Protein AF-A0AAW5UD31-F1 (afdb_monomer)

Secondary structure (DSSP, 8-state):
---TTGGGS-TT---HHHHHHHHHHHHHHHHSS--HHHHHHHHHHHHHTT-TT--HHHHHHHTSTTTTT-HHHHHHHHHHHTTT----THHHHHHHHHHHHHHHHHHHS--

Structure (mmCIF, N/CA/C/O backbone):
data_AF-A0AAW5UD31-F1
#
_entry.id   AF-A0AAW5UD31-F1
#
loop_
_atom_site.group_PDB
_atom_site.id
_atom_site.type_symbol
_atom_site.label_atom_id
_atom_site.label_alt_id
_atom_site.label_comp_id
_atom_site.label_asym_id
_atom_site.label_entity_id
_atom_site.label_seq_id
_atom_site.pdbx_PDB_ins_code
_atom_site.Cartn_x
_atom_site.Cartn_y
_atom_site.Cartn_z
_atom_site.occupancy
_atom_site.B_iso_or_equiv
_atom_site.auth_seq_id
_atom_site.auth_comp_id
_atom_site.auth_asym_id
_atom_site.auth_atom_id
_atom_site.pdbx_PDB_model_num
ATOM 1 N N . MET A 1 1 ? 8.870 -4.227 -30.971 1.00 62.03 1 MET A N 1
ATOM 2 C CA . MET A 1 1 ? 9.940 -4.386 -29.961 1.00 62.03 1 MET A CA 1
ATOM 3 C C . MET A 1 1 ? 9.373 -4.022 -28.599 1.00 62.03 1 MET A C 1
ATOM 5 O O . MET A 1 1 ? 8.670 -3.024 -28.520 1.00 62.03 1 MET A O 1
ATOM 9 N N . GLN A 1 2 ? 9.598 -4.846 -27.576 1.00 65.38 2 GLN A N 1
ATOM 10 C CA . GLN A 1 2 ? 9.230 -4.546 -26.186 1.00 65.38 2 GLN A CA 1
ATOM 11 C C . GLN A 1 2 ? 10.466 -3.946 -25.503 1.00 65.38 2 GLN A C 1
ATOM 13 O O . GLN A 1 2 ? 11.565 -4.452 -25.723 1.00 65.38 2 GLN A O 1
ATOM 18 N N . ASP A 1 3 ? 10.309 -2.856 -24.751 1.00 81.56 3 ASP A N 1
ATOM 19 C CA . ASP A 1 3 ? 11.429 -2.225 -24.045 1.00 81.56 3 ASP A CA 1
ATOM 20 C C . ASP A 1 3 ? 11.835 -3.003 -22.780 1.00 81.56 3 ASP A C 1
ATOM 22 O O . ASP A 1 3 ? 11.115 -3.879 -22.287 1.00 81.56 3 ASP A O 1
ATOM 26 N N . ASP A 1 4 ? 13.015 -2.667 -22.259 1.00 76.25 4 ASP A N 1
ATOM 27 C CA . ASP A 1 4 ? 13.650 -3.320 -21.114 1.00 76.25 4 ASP A CA 1
ATOM 28 C C . ASP A 1 4 ? 12.800 -3.319 -19.836 1.00 76.25 4 ASP A C 1
ATOM 30 O O . ASP A 1 4 ? 12.977 -4.185 -18.976 1.00 76.25 4 ASP A O 1
ATOM 34 N N . HIS A 1 5 ? 11.876 -2.365 -19.716 1.00 76.12 5 HIS A N 1
ATOM 35 C CA . HIS A 1 5 ? 10.945 -2.274 -18.604 1.00 76.12 5 HIS A CA 1
ATOM 36 C C . HIS A 1 5 ? 9.768 -3.236 -18.806 1.00 76.12 5 HIS A C 1
ATOM 38 O O . HIS A 1 5 ? 9.488 -4.054 -17.933 1.00 76.12 5 HIS A O 1
ATOM 44 N N . ARG A 1 6 ? 9.126 -3.210 -19.978 1.00 75.31 6 ARG A N 1
ATOM 45 C CA . ARG A 1 6 ? 7.926 -4.012 -20.275 1.00 75.31 6 ARG A CA 1
ATOM 46 C C . ARG A 1 6 ? 8.186 -5.509 -20.432 1.00 75.31 6 ARG A C 1
ATOM 48 O O . ARG A 1 6 ? 7.265 -6.289 -20.223 1.00 75.31 6 ARG A O 1
ATOM 55 N N . ARG A 1 7 ? 9.409 -5.930 -20.772 1.00 83.56 7 ARG A N 1
ATOM 56 C CA . ARG A 1 7 ? 9.771 -7.361 -20.899 1.00 83.56 7 ARG A CA 1
ATOM 57 C C . ARG A 1 7 ? 9.714 -8.154 -19.585 1.00 83.56 7 ARG A C 1
ATOM 59 O O . ARG A 1 7 ? 9.865 -9.368 -19.615 1.00 83.56 7 ARG A O 1
ATOM 66 N N . ARG A 1 8 ? 9.559 -7.477 -18.440 1.00 82.25 8 ARG A N 1
ATOM 67 C CA . ARG A 1 8 ? 9.420 -8.122 -17.123 1.00 82.25 8 ARG A CA 1
ATOM 68 C C . ARG A 1 8 ? 8.077 -8.844 -16.956 1.00 82.25 8 ARG A C 1
ATOM 70 O O . ARG A 1 8 ? 7.986 -9.710 -16.099 1.00 82.25 8 ARG A O 1
ATOM 77 N N . TRP A 1 9 ? 7.085 -8.496 -17.775 1.00 83.88 9 TRP A N 1
ATOM 78 C CA . TRP A 1 9 ? 5.737 -9.057 -17.766 1.00 83.88 9 TRP A CA 1
ATOM 79 C C . TRP A 1 9 ? 5.500 -9.916 -19.006 1.00 83.88 9 TRP A C 1
ATOM 81 O O . TRP A 1 9 ? 5.912 -9.547 -20.114 1.00 83.88 9 TRP A O 1
AT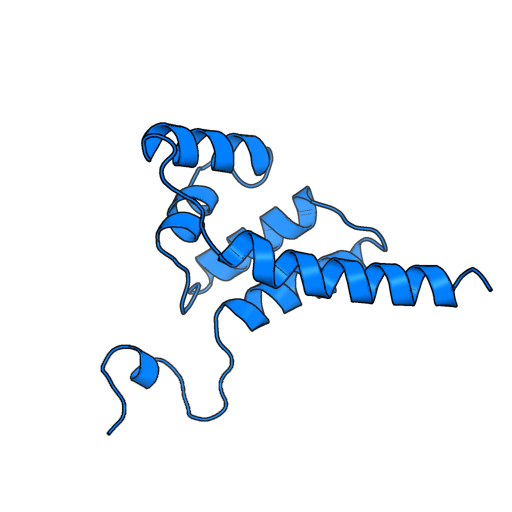OM 91 N N . GLN A 1 10 ? 4.792 -11.034 -18.844 1.00 83.38 10 GLN A N 1
ATOM 92 C CA . GLN A 1 10 ? 4.234 -11.741 -19.989 1.00 83.38 10 GLN A CA 1
ATOM 93 C C . GLN A 1 10 ? 3.109 -10.903 -20.603 1.00 83.38 10 GLN A C 1
ATOM 95 O O . GLN A 1 10 ? 2.491 -10.050 -19.962 1.00 83.38 10 GLN A O 1
ATOM 100 N N . ARG A 1 11 ? 2.840 -11.103 -21.896 1.00 78.56 11 ARG A N 1
ATOM 101 C CA . ARG A 1 11 ? 1.720 -10.408 -22.540 1.00 78.56 11 ARG A CA 1
ATOM 102 C C . ARG A 1 11 ? 0.412 -10.863 -21.900 1.00 78.56 11 ARG A C 1
ATOM 104 O O . ARG A 1 11 ? 0.079 -12.037 -21.989 1.00 78.56 11 ARG A O 1
ATOM 111 N N . GLY A 1 12 ? -0.332 -9.911 -21.343 1.00 78.62 12 GLY A N 1
ATOM 112 C CA . GLY A 1 12 ? -1.578 -10.176 -20.623 1.00 78.62 12 GLY A CA 1
ATOM 113 C C . GLY A 1 12 ? -1.428 -10.135 -19.103 1.00 78.62 12 GLY A C 1
ATOM 114 O O . GLY A 1 12 ? -2.450 -10.099 -18.425 1.00 78.62 12 GLY A O 1
ATOM 115 N N . ASP A 1 13 ? -0.200 -10.075 -18.577 1.00 79.25 13 ASP A N 1
ATOM 116 C CA . ASP A 1 13 ? 0.009 -9.852 -17.149 1.00 79.25 13 ASP A CA 1
ATOM 117 C C . ASP A 1 13 ? -0.358 -8.416 -16.766 1.00 79.25 13 ASP A C 1
ATOM 119 O O . ASP A 1 13 ? -0.146 -7.456 -17.519 1.00 79.25 13 ASP A O 1
ATOM 123 N N . TRP A 1 14 ? -0.882 -8.283 -15.555 1.00 78.56 14 TRP A N 1
ATOM 124 C CA . TRP A 1 14 ? -1.196 -7.005 -14.936 1.00 78.56 14 TRP A CA 1
ATOM 125 C C . TRP A 1 14 ? 0.042 -6.410 -14.242 1.00 78.56 14 TRP A C 1
ATOM 127 O O . TRP A 1 14 ? 1.025 -7.105 -13.983 1.00 78.56 14 TRP A O 1
ATOM 137 N N . THR A 1 15 ? 0.013 -5.105 -13.961 1.00 83.81 15 THR A N 1
ATOM 138 C CA . THR A 1 15 ? 1.098 -4.376 -13.279 1.00 83.81 15 THR A CA 1
ATOM 139 C C . THR A 1 15 ? 0.783 -4.144 -11.798 1.00 83.81 15 THR A C 1
ATOM 141 O O . THR A 1 15 ? -0.282 -4.522 -11.304 1.00 83.81 15 THR A O 1
ATOM 144 N N . ASP A 1 16 ? 1.696 -3.468 -11.096 1.00 83.12 16 ASP A N 1
ATOM 145 C CA . ASP A 1 16 ? 1.577 -3.089 -9.685 1.00 83.12 16 ASP A CA 1
ATOM 146 C C . ASP A 1 16 ? 0.254 -2.387 -9.344 1.00 83.12 16 ASP A C 1
ATOM 148 O O . ASP A 1 16 ? -0.274 -2.567 -8.246 1.00 83.12 16 ASP A O 1
ATOM 152 N N . 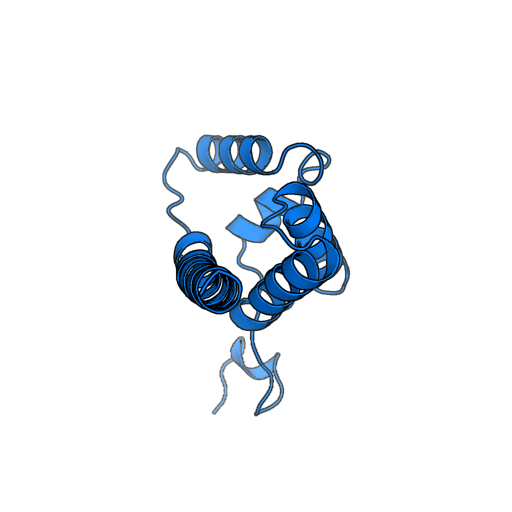ASP A 1 17 ? -0.324 -1.642 -10.290 1.00 80.94 17 ASP A N 1
ATOM 153 C CA . ASP A 1 17 ? -1.620 -0.994 -10.099 1.00 80.94 17 ASP A CA 1
ATOM 154 C C . ASP A 1 17 ? -2.756 -1.976 -9.788 1.00 80.94 17 ASP A C 1
ATOM 156 O O . ASP A 1 17 ? -3.596 -1.700 -8.926 1.00 80.94 17 ASP A O 1
ATOM 160 N N . THR A 1 18 ? -2.777 -3.121 -10.475 1.00 84.06 18 THR A N 1
ATOM 161 C CA . THR A 1 18 ? -3.807 -4.151 -10.279 1.00 84.06 18 THR A CA 1
ATOM 162 C C . THR A 1 18 ? -3.515 -4.976 -9.036 1.00 84.06 18 THR A C 1
ATOM 164 O O . THR A 1 18 ? -4.426 -5.204 -8.245 1.00 84.06 18 THR A O 1
ATOM 167 N N . ASP A 1 19 ? -2.256 -5.345 -8.799 1.00 87.50 19 ASP A N 1
ATOM 168 C CA . ASP A 1 19 ? -1.871 -6.103 -7.605 1.00 87.50 19 ASP A CA 1
ATOM 169 C C . ASP A 1 19 ? -2.202 -5.348 -6.310 1.00 87.50 19 ASP A C 1
ATOM 171 O O . ASP A 1 19 ? -2.783 -5.905 -5.373 1.00 87.50 19 ASP A O 1
ATOM 175 N N . MET A 1 20 ? -1.893 -4.048 -6.257 1.00 86.38 20 MET A N 1
ATOM 176 C CA . MET A 1 20 ? -2.251 -3.230 -5.101 1.00 86.38 20 MET A CA 1
ATOM 177 C C . MET A 1 20 ? -3.767 -3.023 -5.004 1.00 86.38 20 MET A C 1
ATOM 179 O O . MET A 1 20 ? -4.309 -2.981 -3.903 1.00 86.38 20 MET A O 1
ATOM 183 N N . MET A 1 21 ? -4.499 -2.962 -6.117 1.00 87.88 21 MET A N 1
ATOM 184 C CA . MET A 1 21 ? -5.962 -2.937 -6.057 1.00 87.88 21 MET A CA 1
ATOM 185 C C . MET A 1 21 ? -6.538 -4.238 -5.474 1.00 87.88 21 MET A C 1
ATOM 187 O O . MET A 1 21 ? -7.435 -4.170 -4.632 1.00 87.88 21 MET A O 1
ATOM 191 N N . LEU A 1 22 ? -6.006 -5.401 -5.862 1.00 89.62 22 LEU A N 1
ATOM 192 C CA . LEU A 1 22 ? -6.401 -6.699 -5.306 1.00 89.62 22 LEU A CA 1
ATOM 193 C C . LEU A 1 22 ? -6.132 -6.765 -3.800 1.00 89.62 22 LEU A C 1
ATOM 195 O O . LEU A 1 22 ? -7.021 -7.144 -3.047 1.00 89.62 22 LEU A O 1
ATOM 199 N N . CYS A 1 23 ? -4.982 -6.269 -3.336 1.00 91.25 23 CYS A N 1
ATOM 200 C CA . CYS A 1 23 ? -4.694 -6.175 -1.902 1.00 91.25 23 CYS A CA 1
ATOM 201 C C . CYS A 1 23 ? -5.755 -5.365 -1.131 1.00 91.25 23 CYS A C 1
ATOM 203 O O . CYS A 1 23 ? -6.112 -5.723 -0.007 1.00 91.25 23 CYS A O 1
ATOM 205 N N . ILE A 1 24 ? -6.269 -4.275 -1.717 1.00 87.94 24 ILE A N 1
ATOM 206 C CA . ILE A 1 24 ? -7.318 -3.461 -1.086 1.00 87.94 24 ILE A CA 1
ATOM 207 C C . ILE A 1 24 ? -8.665 -4.189 -1.098 1.00 87.94 24 ILE A C 1
ATOM 209 O O . ILE A 1 24 ? -9.367 -4.186 -0.087 1.00 87.94 24 ILE A O 1
ATOM 213 N N . LEU A 1 25 ? -9.028 -4.814 -2.221 1.00 88.62 25 LEU A N 1
ATOM 214 C CA . LEU A 1 25 ? -10.270 -5.579 -2.341 1.00 88.62 25 LEU A CA 1
ATOM 215 C C . LEU A 1 25 ? -10.291 -6.766 -1.375 1.00 88.62 25 LEU A C 1
ATOM 217 O O . LEU A 1 25 ? -11.278 -6.941 -0.666 1.00 88.62 25 LEU A O 1
ATOM 221 N N . ASP A 1 26 ? -9.198 -7.519 -1.283 1.00 90.75 26 ASP A N 1
ATOM 222 C CA . ASP A 1 26 ? -9.080 -8.646 -0.358 1.00 90.75 26 ASP A CA 1
ATOM 223 C C . ASP A 1 26 ? -9.205 -8.193 1.099 1.00 90.75 26 ASP A C 1
ATOM 225 O O . ASP A 1 26 ? -9.848 -8.864 1.909 1.00 90.75 26 ASP A O 1
ATOM 229 N N . SER A 1 27 ? -8.630 -7.034 1.437 1.00 92.62 27 SER A N 1
ATOM 230 C CA . SER A 1 27 ? -8.803 -6.426 2.758 1.00 92.62 27 SER A CA 1
ATOM 231 C C . SER A 1 27 ? -10.260 -6.068 3.024 1.00 92.62 27 SER A C 1
ATOM 233 O O . SER A 1 27 ? -10.808 -6.411 4.068 1.00 92.62 27 SER A O 1
ATOM 235 N N . PHE A 1 28 ? -10.925 -5.433 2.059 1.00 88.56 28 PHE A N 1
ATOM 236 C CA . PHE A 1 28 ? -12.324 -5.051 2.195 1.00 88.56 28 PHE A CA 1
ATOM 237 C C . PHE A 1 28 ? -13.240 -6.270 2.359 1.00 88.56 28 PHE A C 1
ATOM 239 O O . PHE A 1 28 ? -14.101 -6.269 3.236 1.00 88.56 28 PHE A O 1
ATOM 246 N N . VAL A 1 29 ? -13.030 -7.329 1.573 1.00 90.12 29 VAL A N 1
ATOM 247 C CA . VAL A 1 29 ? -13.776 -8.591 1.692 1.00 90.12 29 VAL A CA 1
ATOM 248 C C . VAL A 1 29 ? -13.539 -9.238 3.058 1.00 90.12 29 VAL A C 1
ATOM 250 O O . VAL A 1 29 ? -14.494 -9.688 3.690 1.00 90.12 29 VAL A O 1
ATOM 253 N N . ALA A 1 30 ? -12.299 -9.251 3.551 1.00 92.88 30 ALA A N 1
ATOM 254 C CA . ALA A 1 30 ? -11.969 -9.847 4.844 1.00 92.88 30 ALA A CA 1
ATOM 255 C C . ALA A 1 30 ? -12.494 -9.033 6.041 1.00 92.88 30 ALA A C 1
ATOM 257 O O . ALA A 1 30 ? -12.972 -9.606 7.018 1.00 92.88 30 ALA A O 1
ATOM 258 N N . CYS A 1 31 ? -12.407 -7.704 5.981 1.00 89.69 31 CYS A N 1
ATOM 259 C CA . CYS A 1 31 ? -12.722 -6.816 7.100 1.00 89.69 31 CYS A CA 1
ATOM 260 C C . CYS A 1 31 ? -14.152 -6.258 7.066 1.00 89.69 31 CYS A C 1
ATOM 262 O O . CYS A 1 31 ? -14.592 -5.694 8.068 1.00 89.69 31 CYS A O 1
ATOM 264 N N . GLN A 1 32 ? -14.856 -6.366 5.932 1.00 88.81 32 GLN A N 1
ATOM 265 C CA . GLN A 1 32 ? -16.181 -5.770 5.677 1.00 88.81 32 GLN A CA 1
ATOM 266 C C . GLN A 1 32 ? -16.226 -4.245 5.905 1.00 88.81 32 GLN A C 1
ATOM 268 O O . GLN A 1 32 ? -17.271 -3.650 6.160 1.00 88.81 32 GLN A O 1
ATOM 273 N N . LYS A 1 33 ? -15.060 -3.598 5.835 1.00 83.81 33 LYS A N 1
ATOM 274 C CA . LYS A 1 33 ? -14.841 -2.159 6.003 1.00 83.81 33 LYS A CA 1
ATOM 275 C C . LYS A 1 33 ? -13.508 -1.783 5.365 1.00 83.81 33 LYS A C 1
ATOM 277 O O . LYS A 1 33 ? -12.679 -2.645 5.083 1.00 83.81 33 LYS A O 1
ATOM 282 N N . VAL A 1 34 ? -13.267 -0.487 5.201 1.00 83.12 34 VAL A N 1
ATOM 283 C CA . VAL A 1 34 ? -11.934 0.008 4.837 1.00 83.12 34 VAL A CA 1
ATOM 284 C C . VAL A 1 34 ? -11.037 -0.036 6.077 1.00 83.12 34 VAL A C 1
ATOM 286 O O . VAL A 1 34 ? -11.155 0.814 6.959 1.00 83.12 34 VAL A O 1
ATOM 289 N N . ASP A 1 35 ? -10.154 -1.034 6.153 1.00 88.00 35 ASP A N 1
ATOM 290 C CA . ASP A 1 35 ? -9.168 -1.182 7.229 1.00 88.00 35 ASP A CA 1
ATOM 291 C C . ASP A 1 35 ? -7.757 -0.841 6.728 1.00 88.00 35 ASP A C 1
ATOM 293 O O . ASP A 1 35 ? -7.093 -1.619 6.047 1.00 88.00 35 ASP A O 1
ATOM 297 N N . ILE A 1 36 ? -7.289 0.362 7.063 1.00 86.12 36 ILE A N 1
ATOM 298 C CA . ILE A 1 36 ? -6.018 0.903 6.558 1.00 86.12 36 ILE A CA 1
ATOM 299 C C . ILE A 1 36 ? -4.818 0.061 7.018 1.00 86.12 36 ILE A C 1
ATOM 301 O O . ILE A 1 36 ? -3.836 -0.057 6.283 1.00 86.12 36 ILE A O 1
ATOM 305 N N . LEU A 1 37 ? -4.875 -0.515 8.222 1.00 90.12 37 LEU A N 1
ATOM 306 C CA . LEU A 1 37 ? -3.767 -1.296 8.770 1.00 90.12 37 LEU A CA 1
ATOM 307 C C . LEU A 1 37 ? -3.690 -2.672 8.107 1.00 90.12 37 LEU A C 1
ATOM 309 O O . LEU A 1 37 ? -2.595 -3.162 7.829 1.00 90.12 37 LEU A O 1
ATOM 313 N N . ASP A 1 38 ? -4.844 -3.275 7.815 1.00 93.62 38 ASP A N 1
ATOM 314 C CA . ASP A 1 38 ? -4.911 -4.524 7.058 1.00 93.62 38 ASP A CA 1
ATOM 315 C C . ASP A 1 38 ? -4.418 -4.347 5.614 1.00 93.62 38 ASP A C 1
ATOM 317 O O . ASP A 1 38 ? -3.553 -5.101 5.164 1.00 93.62 38 ASP A O 1
ATOM 321 N N . ILE A 1 39 ? -4.856 -3.278 4.938 1.00 90.31 39 ILE A N 1
ATOM 322 C CA . ILE A 1 39 ? -4.370 -2.898 3.602 1.00 90.31 39 ILE A CA 1
ATOM 323 C C . ILE A 1 39 ? -2.846 -2.714 3.606 1.00 90.31 39 ILE A C 1
ATOM 325 O O . ILE A 1 39 ? -2.151 -3.270 2.756 1.00 90.31 39 ILE A O 1
ATOM 329 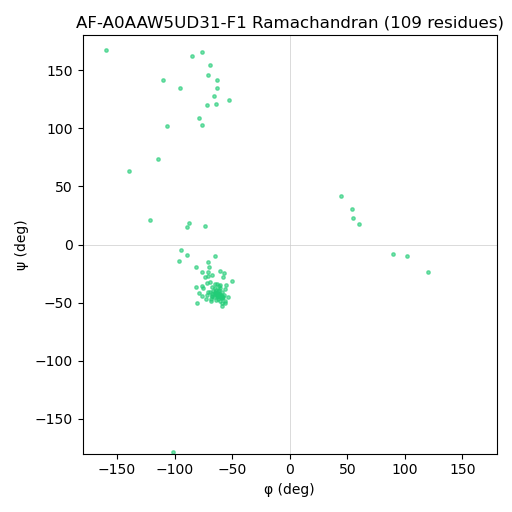N N . ALA A 1 40 ? -2.301 -1.970 4.576 1.00 89.38 40 ALA A N 1
ATOM 330 C CA . ALA A 1 40 ? -0.859 -1.746 4.678 1.00 89.38 40 ALA A CA 1
ATOM 331 C C . ALA A 1 40 ? -0.080 -3.058 4.871 1.00 89.38 40 ALA A C 1
ATOM 333 O O . ALA A 1 40 ? 0.995 -3.236 4.298 1.00 89.38 40 ALA A O 1
ATOM 334 N N . ARG A 1 41 ? -0.615 -4.010 5.642 1.00 95.38 41 ARG A N 1
ATOM 335 C CA . ARG A 1 41 ? 0.014 -5.326 5.809 1.00 95.38 41 ARG A CA 1
ATOM 336 C C . ARG A 1 41 ? 0.064 -6.099 4.498 1.00 95.38 41 ARG A C 1
ATOM 338 O O . ARG A 1 41 ? 1.141 -6.552 4.123 1.00 95.38 41 ARG A O 1
ATOM 345 N N . ARG A 1 42 ? -1.054 -6.159 3.772 1.00 95.44 42 ARG A N 1
ATOM 346 C CA . ARG A 1 42 ? -1.149 -6.846 2.474 1.00 95.44 42 ARG A CA 1
ATOM 347 C C . ARG A 1 42 ? -0.231 -6.229 1.427 1.00 95.44 42 ARG A C 1
ATOM 349 O O . ARG A 1 42 ? 0.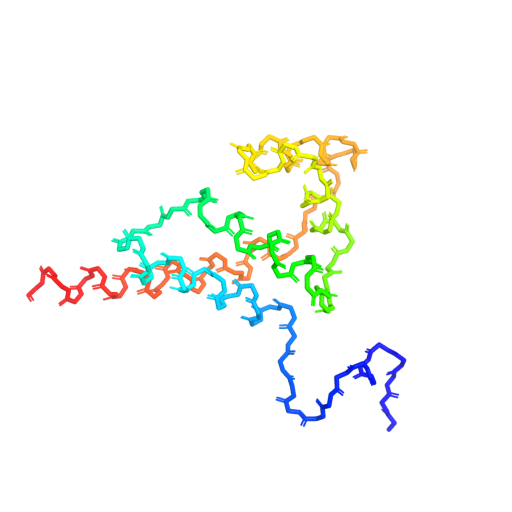450 -6.950 0.709 1.00 95.44 42 ARG A O 1
ATOM 356 N N . PHE A 1 43 ? -0.120 -4.901 1.395 1.00 92.31 43 PHE A N 1
ATOM 357 C CA . PHE A 1 43 ? 0.863 -4.225 0.546 1.00 92.31 43 PHE A CA 1
ATOM 358 C C . PHE A 1 43 ? 2.300 -4.617 0.882 1.00 92.31 43 PHE A C 1
ATOM 360 O O . PHE A 1 43 ? 3.094 -4.876 -0.023 1.00 92.31 43 PHE A O 1
ATOM 367 N N . LYS A 1 44 ? 2.646 -4.675 2.175 1.00 93.06 44 LYS A N 1
ATOM 368 C CA . LYS A 1 44 ? 3.985 -5.098 2.594 1.00 93.06 44 LYS A CA 1
ATOM 369 C C . LYS A 1 44 ? 4.239 -6.558 2.221 1.00 93.06 44 LYS A C 1
ATOM 371 O O . LYS A 1 44 ? 5.316 -6.857 1.725 1.00 93.06 44 LYS A O 1
ATOM 376 N N . GLU A 1 45 ? 3.263 -7.442 2.400 1.00 95.31 45 GLU A N 1
ATOM 377 C CA . GLU A 1 45 ? 3.349 -8.848 1.984 1.00 95.31 45 GLU A CA 1
ATOM 378 C C . GLU A 1 45 ? 3.555 -8.983 0.470 1.00 95.31 45 GLU A C 1
ATOM 380 O O . GLU A 1 45 ? 4.491 -9.657 0.043 1.00 95.31 45 GLU A O 1
ATOM 385 N N . TRP A 1 46 ? 2.767 -8.280 -0.349 1.00 94.25 46 TRP A N 1
ATOM 386 C CA . TRP A 1 46 ? 2.952 -8.240 -1.803 1.00 94.25 46 TRP A CA 1
ATOM 387 C C . TRP A 1 46 ? 4.347 -7.733 -2.200 1.00 94.25 46 TRP A C 1
ATOM 389 O O . TRP A 1 46 ? 5.024 -8.354 -3.024 1.00 94.25 46 TRP A O 1
ATOM 399 N N . MET A 1 47 ? 4.822 -6.649 -1.574 1.00 93.44 47 MET A N 1
ATOM 400 C CA . MET A 1 47 ? 6.167 -6.119 -1.817 1.00 93.44 47 MET A CA 1
ATOM 401 C C . MET A 1 47 ? 7.247 -7.161 -1.492 1.00 93.44 47 MET A C 1
ATOM 403 O O . MET A 1 47 ? 8.182 -7.343 -2.272 1.00 93.44 47 MET A O 1
ATOM 407 N N . MET A 1 48 ? 7.123 -7.854 -0.356 1.00 93.06 48 MET A N 1
ATOM 408 C CA . MET A 1 48 ? 8.071 -8.891 0.066 1.00 93.06 48 MET A CA 1
ATOM 409 C C . MET A 1 48 ? 8.039 -10.124 -0.849 1.00 93.06 48 MET A C 1
ATOM 411 O O . MET A 1 48 ? 9.060 -10.789 -1.003 1.00 93.06 48 MET A O 1
ATOM 415 N N . ASN A 1 49 ? 6.909 -10.379 -1.511 1.00 92.25 49 ASN A N 1
ATOM 416 C CA . ASN A 1 49 ? 6.722 -11.463 -2.478 1.00 92.25 49 ASN A CA 1
ATOM 417 C C . ASN A 1 49 ? 7.112 -11.083 -3.921 1.00 92.25 49 ASN A C 1
ATOM 419 O O . ASN A 1 49 ? 6.721 -11.755 -4.872 1.00 92.25 49 ASN A O 1
ATOM 423 N N . GLY A 1 50 ? 7.902 -10.020 -4.100 1.00 86.62 50 GLY A N 1
ATOM 424 C CA . GLY A 1 50 ? 8.516 -9.650 -5.377 1.00 86.62 50 GLY A CA 1
ATOM 425 C C . GLY A 1 50 ? 8.118 -8.270 -5.890 1.00 86.62 50 GLY A C 1
ATOM 426 O O . GLY A 1 50 ? 8.893 -7.683 -6.648 1.00 86.62 50 GLY A O 1
ATOM 427 N N . GLY A 1 51 ? 6.964 -7.734 -5.463 1.00 85.50 51 GLY A N 1
ATOM 428 C CA . GLY A 1 51 ? 6.557 -6.339 -5.684 1.00 85.50 51 GLY A CA 1
ATOM 429 C C . GLY A 1 51 ? 6.799 -5.825 -7.106 1.00 85.50 51 GLY A C 1
ATOM 430 O O . GLY A 1 51 ? 7.359 -4.741 -7.292 1.00 85.50 51 GLY A O 1
ATOM 431 N N . MET A 1 52 ? 6.509 -6.634 -8.129 1.00 85.94 52 MET A N 1
ATOM 432 C CA . MET A 1 52 ? 6.960 -6.332 -9.484 1.00 85.94 52 MET A CA 1
ATOM 433 C C . MET A 1 52 ? 6.288 -5.055 -9.999 1.00 85.94 52 MET A C 1
ATOM 435 O O . MET A 1 52 ? 5.075 -4.921 -9.968 1.00 85.94 52 MET A O 1
ATOM 439 N N . GLY A 1 53 ? 7.091 -4.105 -10.483 1.00 84.38 53 GLY A N 1
ATOM 440 C CA . GLY A 1 53 ? 6.594 -2.801 -10.936 1.00 84.38 53 GLY A CA 1
ATOM 441 C C . GLY A 1 53 ? 6.547 -1.723 -9.856 1.00 84.38 53 GLY A C 1
ATOM 442 O O . GLY A 1 53 ? 6.416 -0.560 -10.216 1.00 84.38 53 GLY A O 1
ATOM 443 N N . ILE A 1 54 ? 6.781 -2.062 -8.579 1.00 84.56 54 ILE A N 1
ATOM 444 C CA . ILE A 1 54 ? 6.698 -1.096 -7.480 1.00 84.56 54 ILE A CA 1
ATOM 445 C C . ILE A 1 54 ? 7.545 0.159 -7.739 1.00 84.56 54 ILE A C 1
ATOM 447 O O . ILE A 1 54 ? 8.763 0.117 -7.951 1.00 84.56 54 ILE A O 1
ATOM 451 N N . GLY A 1 55 ? 6.885 1.315 -7.686 1.00 81.62 55 GLY A N 1
ATOM 452 C CA . GLY A 1 55 ? 7.555 2.604 -7.768 1.00 81.62 55 GLY A CA 1
ATOM 453 C C . GLY A 1 55 ? 8.516 2.822 -6.594 1.00 81.62 55 GLY A C 1
ATOM 454 O O . GLY A 1 55 ? 8.210 2.513 -5.443 1.00 81.62 55 GLY A O 1
ATOM 455 N N . ARG A 1 56 ? 9.674 3.441 -6.857 1.00 81.31 56 ARG A N 1
ATOM 456 C CA . ARG A 1 56 ? 10.727 3.655 -5.844 1.00 81.31 56 ARG A CA 1
ATOM 457 C C . ARG A 1 56 ? 10.243 4.399 -4.597 1.00 81.31 56 ARG A C 1
ATOM 459 O O . ARG A 1 56 ? 10.705 4.120 -3.497 1.00 81.31 56 ARG A O 1
ATOM 466 N N . HIS A 1 57 ? 9.313 5.339 -4.757 1.00 77.50 57 HIS A N 1
ATOM 467 C CA . HIS A 1 57 ? 8.735 6.052 -3.619 1.00 77.50 57 HIS A CA 1
ATOM 468 C C . HIS A 1 57 ? 7.871 5.129 -2.748 1.00 77.50 57 HIS A C 1
ATOM 470 O O . HIS A 1 57 ? 8.028 5.114 -1.531 1.00 77.50 57 HIS A O 1
ATOM 476 N N . THR A 1 58 ? 6.992 4.344 -3.374 1.00 80.81 58 THR A N 1
ATOM 477 C CA . THR A 1 58 ? 6.126 3.360 -2.712 1.00 80.81 58 THR A CA 1
ATOM 478 C C . THR A 1 58 ? 6.958 2.326 -1.958 1.00 80.81 58 THR A C 1
ATOM 480 O O . THR A 1 58 ? 6.726 2.102 -0.772 1.00 80.81 58 THR 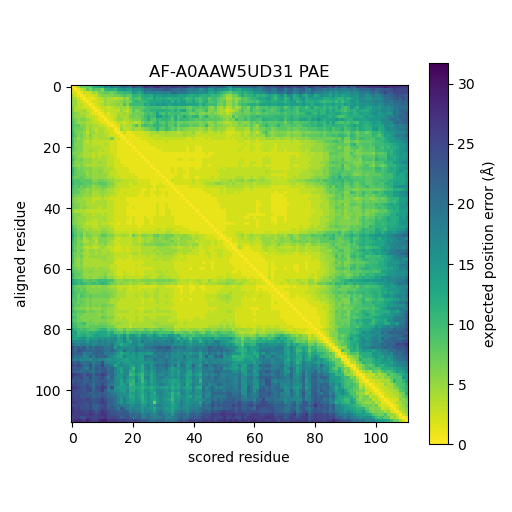A O 1
ATOM 483 N N . TYR A 1 59 ? 8.004 1.801 -2.604 1.00 86.19 59 TYR A N 1
ATOM 484 C CA . TYR A 1 59 ? 8.961 0.886 -1.984 1.00 86.19 59 TYR A CA 1
ATOM 485 C C . TYR A 1 59 ? 9.600 1.487 -0.728 1.00 86.19 59 TYR A C 1
ATOM 487 O O . TYR A 1 59 ? 9.575 0.872 0.331 1.00 86.19 59 TYR A O 1
ATOM 495 N N . ASN A 1 60 ? 10.118 2.718 -0.808 1.00 84.00 60 ASN A N 1
ATOM 496 C CA . ASN A 1 60 ? 10.771 3.364 0.334 1.00 84.00 60 ASN A CA 1
ATOM 497 C C . ASN A 1 60 ? 9.830 3.541 1.537 1.00 84.00 60 ASN A C 1
ATOM 499 O O . ASN A 1 60 ? 10.280 3.441 2.673 1.00 84.00 60 ASN A O 1
ATOM 503 N N . VAL A 1 61 ? 8.539 3.801 1.300 1.00 82.06 61 VAL A N 1
ATOM 504 C CA . VAL A 1 61 ? 7.533 3.904 2.371 1.00 82.06 61 VAL A CA 1
ATOM 505 C C . VAL A 1 61 ? 7.295 2.545 3.024 1.00 82.06 61 VAL A C 1
ATOM 507 O O . VAL A 1 61 ? 7.335 2.443 4.248 1.00 82.06 61 VAL A O 1
ATOM 510 N N . MET A 1 62 ? 7.083 1.502 2.220 1.00 88.62 62 MET A N 1
ATOM 511 C CA . MET A 1 62 ? 6.782 0.149 2.705 1.00 88.62 62 MET A CA 1
ATOM 512 C C . MET A 1 62 ? 7.989 -0.541 3.361 1.00 88.62 62 MET A C 1
ATOM 514 O O . MET A 1 62 ? 7.824 -1.384 4.249 1.00 88.62 62 MET A O 1
ATOM 518 N N . ALA A 1 63 ? 9.202 -0.155 2.957 1.00 89.81 63 ALA A N 1
ATOM 519 C CA . ALA A 1 63 ? 10.461 -0.650 3.504 1.00 89.81 63 ALA A CA 1
ATOM 520 C C . ALA A 1 63 ? 10.753 -0.147 4.929 1.00 89.81 63 ALA A C 1
ATOM 522 O O . ALA A 1 63 ? 11.601 -0.726 5.608 1.00 89.81 63 ALA A O 1
ATOM 523 N N . LEU A 1 64 ? 10.057 0.889 5.417 1.00 86.12 64 LEU A N 1
ATOM 524 C CA . LEU A 1 64 ? 10.176 1.299 6.816 1.00 86.12 64 LEU A CA 1
ATOM 525 C C . LEU A 1 64 ? 9.691 0.169 7.741 1.00 86.12 64 LEU A C 1
ATOM 527 O O . LEU A 1 64 ? 8.659 -0.471 7.501 1.00 86.12 64 LEU A O 1
ATOM 531 N N . GLY A 1 65 ? 10.459 -0.112 8.798 1.00 88.69 65 GLY A N 1
ATOM 532 C CA . GLY A 1 65 ? 10.186 -1.227 9.714 1.00 88.69 65 GLY A CA 1
ATOM 533 C C . GLY A 1 65 ? 8.794 -1.123 10.338 1.00 88.69 65 GLY A C 1
ATOM 534 O O . GLY A 1 65 ? 8.018 -2.075 10.329 1.00 88.69 65 GLY A O 1
ATOM 535 N N . ASP A 1 66 ? 8.453 0.090 10.744 1.00 89.00 66 ASP A N 1
ATOM 536 C CA . ASP A 1 66 ? 7.228 0.545 11.389 1.00 89.00 66 ASP A CA 1
ATOM 537 C C . ASP A 1 66 ? 6.120 0.979 10.407 1.00 89.00 66 ASP A C 1
ATOM 539 O O . ASP A 1 66 ? 5.116 1.563 10.816 1.00 89.00 66 ASP A O 1
ATOM 543 N N . TYR A 1 67 ? 6.243 0.629 9.120 1.00 86.69 67 TYR A N 1
ATOM 544 C CA . TYR A 1 67 ? 5.218 0.899 8.107 1.00 86.69 67 TYR A CA 1
ATOM 545 C C . TYR A 1 67 ? 3.857 0.265 8.427 1.00 86.69 67 TYR A C 1
ATOM 547 O O . TYR A 1 67 ? 2.846 0.955 8.390 1.00 86.69 67 TYR A O 1
ATOM 555 N N . THR A 1 68 ? 3.803 -1.031 8.744 1.00 90.50 68 THR A N 1
ATOM 556 C CA . THR A 1 68 ? 2.529 -1.740 8.962 1.00 90.50 68 THR A CA 1
ATOM 557 C C . THR A 1 68 ? 1.721 -1.217 10.152 1.00 90.50 68 THR A C 1
ATOM 559 O O . THR A 1 68 ? 0.514 -1.053 9.988 1.00 90.50 68 THR A O 1
ATOM 562 N N . PRO A 1 69 ? 2.316 -0.897 11.321 1.00 91.06 69 PRO A N 1
ATOM 563 C CA . PRO A 1 69 ? 1.563 -0.264 12.401 1.00 91.06 69 PRO A CA 1
ATOM 564 C C . PRO A 1 69 ? 1.298 1.231 12.166 1.00 91.06 69 PRO A C 1
ATOM 566 O O . PRO A 1 69 ? 0.359 1.762 12.749 1.00 91.06 69 PRO A O 1
ATOM 569 N N . ASN A 1 70 ? 2.100 1.929 11.347 1.00 86.12 70 ASN A N 1
ATOM 570 C CA . ASN A 1 70 ? 1.997 3.383 11.161 1.00 86.12 70 ASN A CA 1
ATOM 571 C C . ASN A 1 70 ? 2.190 3.824 9.691 1.00 86.12 70 ASN A C 1
ATOM 573 O O . ASN A 1 70 ? 3.109 4.599 9.392 1.00 86.12 70 ASN A O 1
ATOM 577 N N . PRO A 1 71 ? 1.315 3.413 8.755 1.00 80.94 71 PRO A N 1
ATOM 578 C CA . PRO A 1 71 ? 1.540 3.631 7.322 1.00 80.94 71 PRO A CA 1
ATOM 579 C C . PRO A 1 71 ? 1.547 5.116 6.932 1.00 80.94 71 PRO A C 1
ATOM 581 O O . PRO A 1 71 ? 2.321 5.538 6.073 1.00 80.94 71 PRO A O 1
ATOM 584 N N . GLN A 1 72 ? 0.737 5.935 7.609 1.00 79.12 72 GLN A N 1
ATOM 585 C CA . GLN A 1 72 ? 0.690 7.386 7.399 1.00 79.12 72 GLN A CA 1
ATOM 586 C C . GLN A 1 72 ? 1.985 8.074 7.848 1.00 79.12 72 GLN A C 1
ATOM 588 O O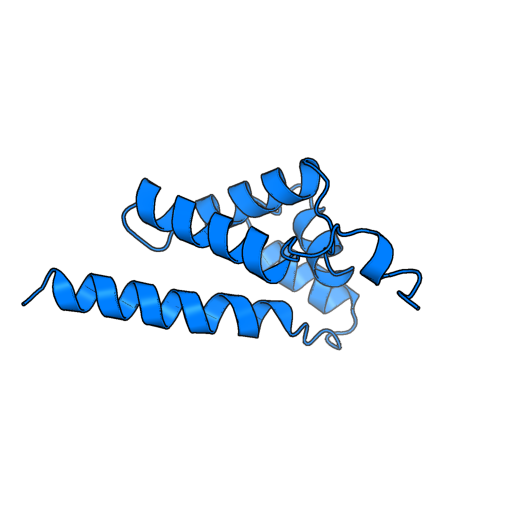 . GLN A 1 72 ? 2.536 8.894 7.116 1.00 79.12 72 GLN A O 1
ATOM 593 N N . LYS A 1 73 ? 2.512 7.700 9.021 1.00 74.69 73 LYS A N 1
ATOM 594 C CA . LYS A 1 73 ? 3.763 8.255 9.556 1.00 74.69 73 LYS A CA 1
ATOM 595 C C . LYS A 1 73 ? 4.958 7.855 8.694 1.00 74.69 73 LYS A C 1
ATOM 597 O O . LYS A 1 73 ? 5.817 8.684 8.410 1.00 74.69 73 LYS A O 1
ATOM 602 N N . ALA A 1 74 ? 4.984 6.610 8.224 1.00 73.69 74 ALA A N 1
ATOM 603 C CA . ALA A 1 74 ? 5.983 6.133 7.275 1.00 73.69 74 ALA A CA 1
ATOM 604 C C . ALA A 1 74 ? 5.968 6.954 5.970 1.00 73.69 74 ALA A C 1
ATOM 606 O O . ALA A 1 74 ? 7.014 7.419 5.512 1.00 73.69 74 ALA A O 1
ATOM 607 N N . ALA A 1 75 ? 4.780 7.215 5.412 1.00 74.38 75 ALA A N 1
ATOM 608 C CA . ALA A 1 75 ? 4.630 8.070 4.236 1.00 74.38 75 ALA A CA 1
ATOM 609 C C . ALA A 1 75 ? 5.113 9.507 4.495 1.00 74.38 75 ALA A C 1
ATOM 611 O O . ALA A 1 75 ? 5.825 10.080 3.669 1.00 74.38 75 ALA A O 1
ATOM 612 N N . GLU A 1 76 ? 4.783 10.073 5.657 1.00 73.56 76 GLU A N 1
ATOM 613 C CA . GLU A 1 76 ? 5.213 11.412 6.061 1.00 73.56 76 GLU A CA 1
ATOM 614 C C . GLU A 1 76 ? 6.742 11.524 6.183 1.00 73.56 76 GLU A C 1
ATOM 616 O O . GLU A 1 76 ? 7.328 12.499 5.704 1.00 73.56 76 GLU A O 1
ATOM 621 N N . ILE A 1 77 ? 7.399 10.527 6.788 1.00 75.31 77 ILE A N 1
ATOM 622 C CA . ILE A 1 77 ? 8.862 10.471 6.926 1.00 75.31 77 ILE A CA 1
ATOM 623 C C . ILE A 1 77 ? 9.520 10.495 5.545 1.00 75.31 77 ILE A C 1
ATOM 625 O O . ILE A 1 77 ? 10.354 11.365 5.281 1.00 75.31 77 ILE A O 1
ATOM 629 N N . ILE A 1 78 ? 9.110 9.603 4.638 1.00 77.06 78 ILE A N 1
ATOM 630 C CA . ILE A 1 78 ? 9.684 9.540 3.287 1.00 77.06 78 ILE A CA 1
ATOM 631 C C . ILE A 1 78 ? 9.402 10.824 2.500 1.00 77.06 78 ILE A C 1
ATOM 633 O O . ILE A 1 78 ? 10.293 11.339 1.821 1.00 77.06 78 ILE A O 1
ATOM 637 N N . TRP A 1 79 ? 8.208 11.402 2.637 1.00 72.94 79 TRP A N 1
ATOM 638 C CA . TRP A 1 79 ? 7.863 12.668 1.992 1.00 72.94 79 TRP A CA 1
ATOM 639 C C . TRP A 1 79 ? 8.741 13.830 2.480 1.00 72.94 79 TRP A C 1
ATOM 641 O O . TRP A 1 79 ? 9.264 14.606 1.670 1.00 72.94 79 TRP A O 1
ATOM 651 N N . LYS A 1 80 ? 8.970 13.927 3.797 1.00 72.56 80 LYS A N 1
ATOM 652 C CA . LYS A 1 80 ? 9.876 14.914 4.404 1.00 72.56 80 LYS A CA 1
ATOM 653 C C . LYS A 1 80 ? 11.319 14.713 3.934 1.00 72.56 80 LYS A C 1
ATOM 655 O O . LYS A 1 80 ? 11.961 15.688 3.538 1.00 72.56 80 LYS A O 1
ATOM 660 N N . MET A 1 81 ? 11.804 13.471 3.897 1.00 75.31 81 MET A N 1
ATOM 661 C CA . MET A 1 81 ? 13.137 13.130 3.379 1.00 75.31 81 MET A CA 1
ATOM 662 C C . MET A 1 81 ? 13.291 13.498 1.895 1.00 75.31 81 MET A C 1
ATOM 664 O O . MET A 1 81 ? 14.336 13.995 1.480 1.00 75.31 81 MET A O 1
ATOM 668 N N . GLY A 1 82 ? 12.225 13.353 1.105 1.00 69.69 82 GLY A N 1
ATOM 669 C CA . GLY A 1 82 ? 12.151 13.768 -0.298 1.00 69.69 82 GLY A CA 1
ATOM 670 C C . GLY A 1 82 ? 12.036 15.282 -0.524 1.00 69.69 82 GLY A C 1
ATOM 671 O O . GLY A 1 82 ? 11.632 15.707 -1.609 1.00 69.69 82 GLY A O 1
ATOM 672 N N . LYS A 1 83 ? 12.335 16.116 0.484 1.00 73.94 83 LYS A N 1
ATOM 673 C CA . LYS A 1 83 ? 12.178 17.584 0.457 1.00 73.94 83 LYS A CA 1
ATOM 674 C C . LYS A 1 83 ? 10.758 18.029 0.082 1.00 73.94 83 LYS A C 1
ATOM 676 O O . LYS A 1 83 ? 10.593 19.075 -0.542 1.00 73.94 83 LYS A O 1
ATOM 681 N N . LYS A 1 84 ? 9.741 17.229 0.431 1.00 67.00 84 LYS A N 1
ATOM 682 C CA . LYS A 1 84 ? 8.321 17.470 0.119 1.00 67.00 84 LYS A CA 1
ATOM 683 C C . LYS A 1 84 ? 7.997 17.547 -1.380 1.00 67.00 84 LYS A C 1
ATOM 685 O O . LYS A 1 84 ? 6.945 18.051 -1.757 1.00 67.00 84 LYS A O 1
ATOM 690 N N . LYS A 1 85 ? 8.886 17.050 -2.247 1.00 58.28 85 LYS A N 1
ATOM 691 C CA . LYS A 1 85 ? 8.699 17.069 -3.710 1.00 58.28 85 LYS A CA 1
ATOM 692 C C . LYS A 1 85 ? 7.974 15.841 -4.250 1.00 58.28 85 LYS A C 1
ATOM 694 O O . LYS A 1 85 ? 7.643 15.795 -5.430 1.00 58.28 85 LYS A O 1
ATOM 699 N N . ALA A 1 86 ? 7.757 14.834 -3.411 1.00 58.00 86 ALA A N 1
ATOM 700 C CA . ALA A 1 86 ? 7.062 13.634 -3.826 1.00 58.00 86 ALA A CA 1
ATOM 701 C C . ALA A 1 86 ? 5.545 13.866 -3.860 1.00 58.00 86 ALA A C 1
ATOM 703 O O . ALA A 1 86 ? 4.901 13.965 -2.820 1.00 58.00 86 ALA A O 1
ATOM 704 N N . ALA A 1 87 ? 4.997 13.926 -5.072 1.00 56.16 87 ALA A N 1
ATOM 705 C CA . ALA A 1 87 ? 3.575 13.801 -5.374 1.00 56.16 87 ALA A CA 1
ATOM 706 C C . ALA A 1 87 ? 3.394 12.515 -6.195 1.00 56.16 87 ALA A C 1
ATOM 708 O O . ALA A 1 87 ? 3.290 12.546 -7.418 1.00 56.16 87 ALA A O 1
ATOM 709 N N . ALA A 1 88 ? 3.510 11.359 -5.537 1.00 54.81 88 ALA A N 1
ATOM 710 C CA . ALA A 1 88 ? 3.462 10.074 -6.227 1.00 54.81 88 ALA A CA 1
ATOM 711 C C . ALA A 1 88 ? 2.028 9.772 -6.700 1.00 54.81 88 ALA A C 1
ATOM 713 O O . ALA A 1 88 ? 1.116 9.652 -5.884 1.00 54.81 88 ALA A O 1
ATOM 714 N N . ASN A 1 89 ? 1.847 9.604 -8.013 1.00 53.88 89 ASN A N 1
ATOM 715 C CA . ASN A 1 89 ? 0.548 9.342 -8.647 1.00 53.88 89 ASN A CA 1
ATOM 716 C C . ASN A 1 89 ? -0.135 8.047 -8.174 1.00 53.88 89 ASN A C 1
ATOM 718 O O . ASN A 1 89 ? -1.357 7.953 -8.270 1.00 53.88 89 ASN A O 1
ATOM 722 N N . GLY A 1 90 ? 0.621 7.078 -7.639 1.00 47.66 90 GLY A N 1
ATOM 723 C CA . GLY A 1 90 ? 0.072 5.798 -7.172 1.00 47.66 90 GLY A CA 1
ATOM 724 C C . GLY A 1 90 ? -1.068 5.991 -6.171 1.00 47.66 90 GLY A C 1
ATOM 725 O O . GLY A 1 90 ? -2.158 5.463 -6.353 1.00 47.66 90 GLY A O 1
ATOM 726 N N . ALA A 1 91 ? -0.908 6.887 -5.191 1.00 54.44 91 ALA A N 1
ATOM 727 C CA . ALA A 1 91 ? -1.961 7.154 -4.209 1.00 54.44 91 ALA A CA 1
ATOM 728 C C . ALA A 1 91 ? -3.294 7.619 -4.836 1.00 54.44 91 ALA A C 1
ATOM 730 O O . ALA A 1 91 ? -4.344 7.369 -4.262 1.00 54.44 91 ALA A O 1
ATOM 731 N N . VAL A 1 92 ? -3.286 8.268 -6.006 1.00 53.06 92 VAL A N 1
ATOM 732 C CA . VAL A 1 92 ? -4.506 8.776 -6.662 1.00 53.06 92 VAL A CA 1
ATOM 733 C C . VAL A 1 92 ? -5.239 7.680 -7.441 1.00 53.06 92 VAL A C 1
ATOM 735 O O . VAL A 1 92 ? -6.472 7.663 -7.460 1.00 53.06 92 VAL A O 1
ATOM 738 N N . ILE A 1 93 ? -4.498 6.768 -8.073 1.00 51.47 93 ILE A N 1
ATOM 739 C CA . ILE A 1 93 ? -5.053 5.729 -8.952 1.00 51.47 93 ILE A CA 1
ATOM 740 C C . ILE A 1 93 ? -5.763 4.652 -8.121 1.00 51.47 93 ILE A C 1
ATOM 742 O O . ILE A 1 93 ? -6.924 4.344 -8.395 1.00 51.47 93 ILE A O 1
ATOM 746 N N . HIS A 1 94 ? -5.137 4.160 -7.044 1.00 53.22 94 HIS A N 1
ATOM 747 C CA . HIS A 1 94 ? -5.736 3.095 -6.223 1.00 53.22 94 HIS A CA 1
ATOM 748 C C . HIS A 1 94 ? -6.929 3.590 -5.387 1.00 53.22 94 HIS A C 1
ATOM 750 O O . HIS A 1 94 ? -7.892 2.856 -5.180 1.00 53.22 94 HIS A O 1
ATOM 756 N N . PHE A 1 95 ? -6.916 4.850 -4.934 1.00 51.94 95 PHE A N 1
ATOM 757 C CA . PHE A 1 95 ? -7.949 5.380 -4.033 1.00 51.94 95 PHE A CA 1
ATOM 758 C C . PHE A 1 95 ? -9.268 5.700 -4.751 1.00 51.94 95 PHE A C 1
ATOM 760 O O . PHE A 1 95 ? 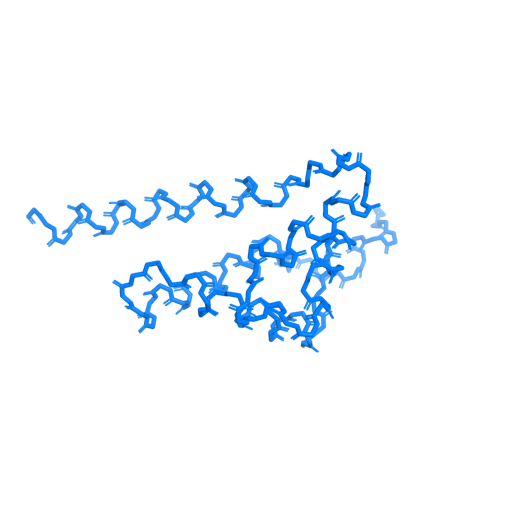-10.344 5.487 -4.194 1.00 51.94 95 PHE A O 1
ATOM 767 N N . LYS A 1 96 ? -9.214 6.185 -6.003 1.00 43.50 96 LYS A N 1
ATOM 768 C CA . LYS A 1 96 ? -10.421 6.560 -6.763 1.00 43.50 96 LYS A CA 1
ATOM 769 C C . LYS A 1 96 ? -11.307 5.367 -7.122 1.00 43.50 96 LYS A C 1
ATOM 771 O O . LYS A 1 96 ? -12.530 5.508 -7.118 1.00 43.50 96 LYS A O 1
ATOM 776 N N . PHE A 1 97 ? -10.718 4.215 -7.440 1.00 45.69 97 PHE A N 1
ATOM 777 C CA . PHE A 1 97 ? -11.492 3.023 -7.792 1.00 45.69 97 PHE A CA 1
ATOM 778 C C . PHE A 1 97 ? -12.101 2.362 -6.551 1.00 45.69 97 PHE A C 1
ATOM 780 O O . PHE A 1 97 ? -13.296 2.074 -6.528 1.00 45.69 97 PHE A O 1
ATOM 787 N N . VAL A 1 98 ? -11.309 2.225 -5.483 1.00 48.62 98 VAL A N 1
ATOM 788 C CA . VAL A 1 98 ? -11.754 1.670 -4.196 1.00 48.62 98 VAL A CA 1
ATOM 789 C C . VAL A 1 98 ? -12.897 2.484 -3.610 1.00 48.62 98 VAL A C 1
ATOM 791 O O . VAL A 1 98 ? -13.897 1.902 -3.205 1.00 48.62 98 VAL A O 1
ATOM 794 N N . LEU A 1 99 ? -12.809 3.820 -3.629 1.00 47.34 99 LEU A N 1
ATOM 795 C CA . LEU A 1 99 ? -13.895 4.658 -3.126 1.00 47.34 99 LEU A CA 1
ATOM 796 C C . LEU A 1 99 ? -15.197 4.394 -3.895 1.00 47.34 99 LEU A C 1
ATOM 798 O O . LEU A 1 99 ? -16.226 4.222 -3.260 1.00 47.34 99 LEU A O 1
ATOM 802 N N . ASN A 1 100 ? -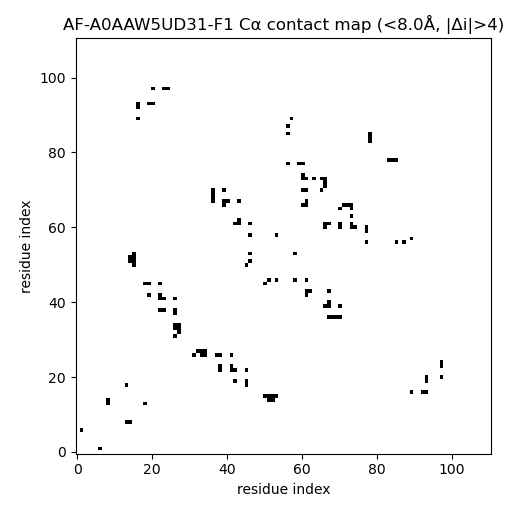15.157 4.288 -5.228 1.00 43.47 100 ASN A N 1
ATOM 803 C CA . ASN A 1 100 ? -16.352 4.025 -6.038 1.00 43.47 100 ASN A CA 1
ATOM 804 C C . ASN A 1 100 ? -16.937 2.622 -5.812 1.00 43.47 100 ASN A C 1
ATOM 806 O O . ASN A 1 100 ? -18.152 2.494 -5.685 1.00 43.47 100 ASN A O 1
ATOM 810 N N . VAL A 1 101 ? -16.104 1.578 -5.725 1.00 48.03 101 VAL A N 1
ATOM 811 C CA . VAL A 1 101 ? -16.573 0.205 -5.460 1.00 48.03 101 VAL A CA 1
ATOM 812 C C . VAL A 1 101 ? -17.130 0.070 -4.044 1.00 48.03 101 VAL A C 1
ATOM 814 O O . VAL A 1 101 ? -18.214 -0.486 -3.870 1.00 48.03 101 VAL A O 1
ATOM 817 N N . CYS A 1 102 ? -16.450 0.628 -3.039 1.00 40.91 102 CYS A N 1
ATOM 818 C CA . CYS A 1 102 ? -16.932 0.626 -1.660 1.00 40.91 102 CYS A CA 1
ATOM 819 C C . CYS A 1 102 ? -18.225 1.439 -1.514 1.00 40.91 102 CYS A C 1
ATOM 821 O O . CYS A 1 102 ? -19.143 0.970 -0.846 1.00 40.91 102 CYS A O 1
ATOM 823 N N . LEU A 1 103 ? -18.346 2.603 -2.171 1.00 43.62 103 LEU A N 1
ATOM 824 C CA . LEU A 1 103 ? -19.589 3.383 -2.168 1.00 43.62 103 LEU A CA 1
ATOM 825 C C . LEU A 1 103 ? -20.726 2.600 -2.833 1.00 43.62 103 LEU A C 1
ATOM 827 O O . LEU A 1 103 ? -21.823 2.542 -2.294 1.00 43.62 103 LEU A O 1
ATOM 831 N N . TYR A 1 104 ? -20.465 1.962 -3.977 1.00 41.69 104 TYR A N 1
ATOM 832 C CA . TYR A 1 104 ? -21.467 1.182 -4.704 1.00 41.69 104 TYR A CA 1
ATO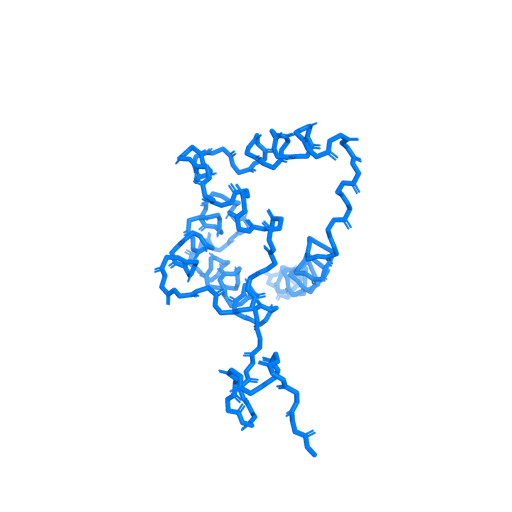M 833 C C . TYR A 1 104 ? -21.951 -0.037 -3.904 1.00 41.69 104 TYR A C 1
ATOM 835 O O . TYR A 1 104 ? -23.150 -0.303 -3.850 1.00 41.69 104 TYR A O 1
ATOM 843 N N . HIS A 1 105 ? -21.039 -0.759 -3.245 1.00 41.12 105 HIS A N 1
ATOM 844 C CA . HIS A 1 105 ? -21.388 -1.903 -2.401 1.00 41.12 105 HIS A CA 1
ATOM 845 C C . HIS A 1 105 ? -22.128 -1.470 -1.123 1.00 41.12 105 HIS A C 1
ATOM 847 O O . HIS A 1 105 ? -23.132 -2.077 -0.760 1.00 41.12 105 HIS A O 1
ATOM 853 N N . PHE A 1 106 ? -21.703 -0.370 -0.491 1.00 33.28 106 PHE A N 1
ATOM 854 C CA . PHE A 1 106 ? -22.374 0.206 0.678 1.00 33.28 106 PHE A CA 1
ATOM 855 C C . PHE A 1 106 ? -23.783 0.726 0.351 1.00 33.28 106 PHE A C 1
ATOM 857 O O . PHE A 1 106 ? -24.703 0.555 1.147 1.00 33.28 106 PHE A O 1
ATOM 864 N N . LEU A 1 107 ? -23.979 1.316 -0.832 1.00 38.19 107 LEU A N 1
ATOM 865 C CA . LEU A 1 107 ? -25.285 1.797 -1.292 1.00 38.19 107 LEU A CA 1
ATOM 866 C C . LEU A 1 107 ? -26.234 0.658 -1.697 1.00 38.19 107 LEU A C 1
ATOM 868 O O . LEU A 1 107 ? -27.439 0.821 -1.567 1.00 38.19 107 LEU A O 1
ATOM 872 N N . LYS A 1 108 ? -25.730 -0.500 -2.149 1.00 41.91 108 LYS A N 1
ATOM 873 C CA . LYS A 1 108 ? -26.575 -1.662 -2.492 1.00 41.91 108 LYS A CA 1
ATOM 874 C C . LYS A 1 108 ? -27.009 -2.522 -1.306 1.00 41.91 108 LYS A C 1
ATOM 876 O O . LYS A 1 108 ? -27.950 -3.288 -1.459 1.00 41.91 108 LYS A O 1
ATOM 881 N N . LEU A 1 109 ? -26.330 -2.429 -0.165 1.00 41.12 109 LEU A N 1
ATOM 882 C CA . LEU A 1 109 ? -26.693 -3.168 1.051 1.00 41.12 109 LEU A CA 1
ATOM 883 C C . LEU A 1 109 ? -27.587 -2.363 2.009 1.00 41.12 109 LEU A C 1
ATOM 885 O O . LEU A 1 109 ? -28.020 -2.904 3.020 1.00 41.12 109 LEU A O 1
ATOM 889 N N . ASN A 1 110 ? -27.861 -1.090 1.701 1.00 37.72 110 ASN A N 1
ATOM 890 C CA . ASN A 1 110 ? -28.680 -0.186 2.519 1.00 37.72 110 ASN A CA 1
ATOM 891 C C . ASN A 1 110 ? -29.916 0.367 1.772 1.00 37.72 110 ASN A C 1
ATOM 893 O O . ASN A 1 110 ? -30.448 1.406 2.166 1.00 37.72 110 ASN A O 1
ATOM 897 N N . VAL A 1 111 ? -30.364 -0.305 0.702 1.00 39.47 111 VAL A N 1
ATOM 898 C CA . VAL A 1 111 ? -31.643 -0.052 0.006 1.00 39.47 111 VAL A CA 1
ATOM 899 C C . VAL A 1 111 ? -32.432 -1.348 -0.066 1.00 39.47 111 VAL A C 1
ATOM 901 O O . VAL A 1 111 ? -31.813 -2.372 -0.429 1.00 39.47 111 VAL A O 1
#

Mean predicted aligned error: 8.78 Å

Nearest PDB structures (foldseek):
  2woc-assembly3_C  TM=8.770E-01  e=1.593E-01  Rhodospirillum rubrum
  2woe-assembly3_C  TM=8.755E-01  e=2.182E-01  Rhodospirillum rubrum
  6d36-assembly3_A  TM=8.171E-01  e=2.553E-01  Homo sapiens
  6d3a-assembly3_A  TM=8.170E-01  e=2.553E-01  Homo sapiens
  7akr-assembly3_CCC  TM=8.997E-01  e=5.317E-01  Homo sapiens

Foldseek 3Di:
DADPLRVVDDVPDDALLVQLLVLQVVQCVVVVDRDPLSSLVSQLVCVVVPSRRDDPLNCQLNVPPCCSVCVPVSNVVSCVVVVVPDPDCSVVSSVVVSVVVSVVVVVVVPD

Solvent-accessible surface area (backbone atoms only — not comparable to full-atom values): 6487 Å² total; per-residue (Å²): 138,78,53,90,72,60,66,80,48,61,94,88,59,79,53,38,71,54,58,55,42,49,35,46,51,54,32,30,70,74,64,78,41,94,50,69,52,55,28,39,41,42,49,41,50,46,45,75,74,63,37,62,75,60,50,71,68,61,47,59,24,56,67,37,89,62,13,46,89,33,52,68,60,28,43,49,52,50,29,56,74,51,74,66,68,68,78,67,64,64,69,59,61,56,49,58,53,50,53,52,52,52,50,53,54,56,56,61,75,72,107

InterPro domains:
  IPR005502 ADP-ribosylation/Crystallin J1 [PF03747] (2-93)
  IPR036705 ADP-ribosylation/Crystallin J1 superfamily [G3DSA:1.10.4080.10] (1-103)
  IPR036705 ADP-ribosylation/Crystallin J1 superfamily [SSF101478] (2-82)

Sequence (111 aa):
MQDDHRRRWQRGDWTDDTDMMLCILDSFVACQKVDILDIARRFKEWMMNGGMGIGRHTYNVMALGDYTPNPQKAAEIIWKMGKKKAAANGAVIHFKFVLNVCLYHFLKLNV

Radius of gyration: 15.48 Å; Cα contacts (8 Å, |Δi|>4): 77; chains: 1; bounding box: 45×29×42 Å

pLDDT: mean 74.99, std 17.43, range [33.28, 95.44]

Organism: NCBI:txid165179